Protein AF-A0A8C0XJU6-F1 (afdb_monomer_lite)

pLDDT: mean 73.81, std 17.7, range [32.66, 93.75]

InterPro domains:
  IPR012340 Nucleic acid-binding, OB-fold [G3DSA:2.40.50.140] (1-85)
  IPR012340 Nucleic acid-binding, OB-fold [SSF50249] (1-80)
  IPR013970 Replication factor A protein 3 [PF08661] (3-77)

Structure (mmCIF, N/CA/C/O backbone):
data_AF-A0A8C0XJU6-F1
#
_entry.id   AF-A0A8C0XJU6-F1
#
loop_
_atom_site.group_PDB
_atom_site.id
_atom_site.type_symbol
_atom_site.label_atom_id
_atom_site.label_alt_id
_atom_site.label_comp_id
_atom_site.label_asym_id
_atom_site.label_entity_id
_atom_site.label_seq_id
_atom_site.pdbx_PDB_ins_code
_atom_site.Cartn_x
_atom_site.Cartn_y
_atom_site.Cartn_z
_atom_site.occupancy
_atom_site.B_iso_or_equiv
_atom_site.auth_seq_id
_atom_site.auth_comp_id
_atom_site.auth_asym_id
_atom_site.auth_atom_id
_atom_site.pdbx_PDB_model_num
ATOM 1 N N . MET A 1 1 ? 11.387 -0.019 12.391 1.00 73.38 1 MET A N 1
ATOM 2 C CA . MET A 1 1 ? 10.351 0.905 11.887 1.00 73.38 1 MET A CA 1
ATOM 3 C C . MET A 1 1 ? 10.928 1.608 10.679 1.00 73.38 1 MET A C 1
ATOM 5 O O . MET A 1 1 ? 12.056 2.075 10.790 1.00 73.38 1 MET A O 1
ATOM 9 N N . PHE A 1 2 ? 10.204 1.653 9.568 1.00 76.69 2 PHE A N 1
ATOM 10 C CA . PHE A 1 2 ? 10.587 2.408 8.371 1.00 76.69 2 PHE A CA 1
ATOM 11 C C . PHE A 1 2 ? 9.393 3.199 7.839 1.00 76.69 2 PHE A C 1
ATOM 13 O O . PHE A 1 2 ? 8.245 2.931 8.208 1.00 76.69 2 PHE A O 1
ATOM 20 N N . ILE A 1 3 ? 9.698 4.216 7.038 1.00 81.69 3 ILE A N 1
ATOM 21 C CA . ILE A 1 3 ? 8.720 5.095 6.404 1.00 81.69 3 ILE A CA 1
ATOM 22 C C . ILE A 1 3 ? 8.666 4.721 4.936 1.00 81.69 3 ILE A C 1
ATOM 24 O O . ILE A 1 3 ? 9.699 4.491 4.316 1.00 81.69 3 ILE A O 1
ATOM 28 N N . LEU A 1 4 ? 7.456 4.689 4.413 1.00 85.25 4 LEU A N 1
ATOM 29 C CA . LEU A 1 4 ? 7.179 4.419 3.023 1.00 85.25 4 LEU A CA 1
ATOM 30 C C . LEU A 1 4 ? 6.383 5.564 2.415 1.00 85.25 4 LEU A C 1
ATOM 32 O O . LEU A 1 4 ? 5.686 6.276 3.135 1.00 85.25 4 LEU A O 1
ATOM 36 N N . LEU A 1 5 ? 6.446 5.709 1.103 1.00 85.94 5 LEU A N 1
ATOM 37 C CA . LEU A 1 5 ? 5.697 6.673 0.316 1.00 85.94 5 LEU A CA 1
ATOM 38 C C . LEU A 1 5 ? 4.677 5.946 -0.552 1.00 85.94 5 LEU A C 1
ATOM 40 O O . LEU A 1 5 ? 5.013 5.001 -1.248 1.00 85.94 5 LEU A O 1
ATOM 44 N N . ASP A 1 6 ? 3.419 6.365 -0.526 1.00 85.19 6 ASP A N 1
ATOM 45 C CA . ASP A 1 6 ? 2.448 5.884 -1.511 1.00 85.19 6 ASP A CA 1
ATOM 46 C C . ASP A 1 6 ? 2.663 6.562 -2.884 1.00 85.19 6 ASP A C 1
ATOM 48 O O . ASP A 1 6 ? 3.415 7.533 -3.021 1.00 85.19 6 ASP A O 1
ATOM 52 N N . GLY A 1 7 ? 1.943 6.110 -3.916 1.00 85.88 7 GLY A N 1
ATOM 53 C CA . GLY A 1 7 ? 1.973 6.740 -5.247 1.00 85.88 7 GLY A CA 1
ATOM 54 C C . GLY A 1 7 ? 1.361 8.141 -5.331 1.00 85.88 7 GLY A C 1
ATOM 55 O O . GLY A 1 7 ? 1.364 8.751 -6.399 1.00 85.88 7 GLY A O 1
ATOM 56 N N . GLY A 1 8 ? 0.812 8.666 -4.235 1.00 85.06 8 GLY A N 1
ATOM 57 C CA . GLY A 1 8 ? 0.424 10.068 -4.076 1.00 85.06 8 GLY A CA 1
ATOM 58 C C . GLY A 1 8 ? 1.493 10.926 -3.387 1.00 85.06 8 GLY A C 1
ATOM 59 O O . GLY A 1 8 ? 1.319 12.143 -3.308 1.00 85.06 8 GLY A O 1
ATOM 60 N N . GLY A 1 9 ? 2.583 10.320 -2.906 1.00 85.69 9 GLY A N 1
ATOM 61 C CA . GLY A 1 9 ? 3.644 10.969 -2.141 1.00 85.69 9 GLY A CA 1
ATOM 62 C C . GLY A 1 9 ? 3.339 11.144 -0.649 1.00 85.69 9 GLY A C 1
ATOM 63 O O . GLY A 1 9 ? 4.023 11.930 0.008 1.00 85.69 9 GLY A O 1
ATOM 64 N N . ASN A 1 10 ? 2.326 10.461 -0.107 1.00 87.06 10 ASN A N 1
ATOM 65 C CA . ASN A 1 10 ? 2.019 10.486 1.324 1.00 87.06 10 ASN A CA 1
ATOM 66 C C . ASN A 1 10 ? 2.805 9.415 2.076 1.00 87.06 10 ASN A C 1
ATOM 68 O O . ASN A 1 10 ? 3.023 8.314 1.579 1.00 87.06 10 ASN A O 1
ATOM 72 N N . ASN A 1 11 ? 3.163 9.721 3.321 1.00 87.00 11 ASN A N 1
ATOM 73 C CA . ASN A 1 11 ? 3.940 8.810 4.149 1.00 87.00 11 ASN A CA 1
ATOM 74 C C . ASN A 1 11 ? 3.046 7.768 4.841 1.00 87.00 11 ASN A C 1
ATOM 76 O O . ASN A 1 11 ? 2.074 8.126 5.508 1.00 87.00 11 ASN A O 1
ATOM 80 N N . GLY A 1 12 ? 3.450 6.502 4.785 1.00 82.94 12 GLY A N 1
ATOM 81 C CA . GLY A 1 12 ? 2.998 5.421 5.658 1.00 82.94 12 GLY A CA 1
ATOM 82 C C . GLY A 1 12 ? 4.103 5.024 6.638 1.00 82.94 12 GLY A C 1
ATOM 83 O O . GLY A 1 12 ? 5.283 5.037 6.291 1.00 82.94 12 GLY A O 1
ATOM 84 N N . THR A 1 13 ? 3.744 4.686 7.878 1.00 85.12 13 THR A N 1
ATOM 85 C CA . THR A 1 13 ? 4.714 4.193 8.871 1.00 85.12 13 THR A CA 1
ATOM 86 C C . THR A 1 13 ? 4.514 2.706 9.098 1.00 85.12 13 THR A C 1
ATOM 88 O O . THR A 1 13 ? 3.417 2.279 9.462 1.00 85.12 13 THR A O 1
ATOM 91 N N . THR A 1 14 ? 5.591 1.935 8.967 1.00 82.00 14 THR A N 1
ATOM 92 C CA . THR A 1 14 ? 5.567 0.482 9.140 1.00 82.00 14 THR A CA 1
ATOM 93 C C . THR A 1 14 ? 6.402 0.063 10.348 1.00 82.00 14 THR A C 1
ATOM 95 O O . THR A 1 14 ? 7.603 0.338 10.460 1.00 82.00 14 THR A O 1
ATOM 98 N N . GLU A 1 15 ? 5.744 -0.611 11.284 1.00 82.06 15 GLU A N 1
ATOM 99 C CA . GLU A 1 15 ? 6.321 -1.255 12.456 1.00 82.06 15 GLU A CA 1
ATOM 100 C C . GLU A 1 15 ? 6.662 -2.707 12.118 1.00 82.06 15 GLU A C 1
ATOM 102 O O . GLU A 1 15 ? 5.879 -3.425 11.503 1.00 82.06 15 GLU A O 1
ATOM 107 N N . LEU A 1 16 ? 7.850 -3.143 12.522 1.00 74.25 16 LEU A N 1
ATOM 108 C CA . LEU A 1 16 ? 8.378 -4.453 12.167 1.00 74.25 16 LEU A CA 1
ATOM 109 C C . LEU A 1 16 ? 8.327 -5.386 13.361 1.00 74.25 16 LEU A C 1
ATOM 111 O O . LEU A 1 16 ? 8.757 -5.005 14.451 1.00 74.25 16 LEU A O 1
ATOM 115 N N . MET A 1 17 ? 7.887 -6.622 13.138 1.00 68.38 17 MET A N 1
ATOM 116 C CA . MET A 1 17 ? 8.124 -7.687 14.101 1.00 68.38 17 MET A CA 1
ATOM 117 C C . MET A 1 17 ? 9.561 -8.186 13.930 1.00 68.38 17 MET A C 1
ATOM 119 O O . MET A 1 17 ? 9.972 -8.579 12.843 1.00 68.38 17 MET A O 1
ATOM 123 N N . GLU A 1 18 ? 10.325 -8.155 15.020 1.00 58.50 18 GLU A N 1
ATOM 124 C CA . GLU A 1 18 ? 11.782 -8.370 15.120 1.00 58.50 18 GLU A CA 1
ATOM 125 C C . GLU A 1 18 ? 12.308 -9.673 14.471 1.00 58.50 18 GLU A C 1
ATOM 127 O O . GLU A 1 18 ? 13.509 -9.836 14.290 1.00 58.50 18 GLU A O 1
ATOM 132 N N . LYS A 1 19 ? 11.419 -10.605 14.105 1.00 55.59 19 LYS A N 1
ATOM 133 C CA . LYS A 1 19 ? 11.749 -11.948 13.614 1.00 55.59 19 LYS A CA 1
ATOM 134 C C . LYS A 1 19 ? 11.617 -12.134 12.093 1.00 55.59 19 LYS A C 1
ATOM 136 O O . LYS A 1 19 ? 12.093 -13.147 11.590 1.00 55.59 19 LYS A O 1
ATOM 141 N N . GLU A 1 20 ? 10.990 -11.212 11.360 1.00 52.75 20 GLU A N 1
ATOM 142 C CA . GLU A 1 20 ? 10.554 -11.469 9.967 1.00 52.75 20 GLU A CA 1
ATOM 143 C C . GLU A 1 20 ? 11.058 -10.458 8.936 1.00 52.75 20 GLU A C 1
ATOM 145 O O . GLU A 1 20 ? 10.400 -10.175 7.937 1.00 52.75 20 GLU A O 1
ATOM 150 N N . ILE A 1 21 ? 12.260 -9.932 9.147 1.00 54.16 21 ILE A N 1
ATOM 151 C CA . ILE A 1 21 ? 12.926 -9.134 8.124 1.00 54.16 21 ILE A CA 1
ATOM 152 C C . ILE A 1 21 ? 14.095 -9.941 7.568 1.00 54.16 21 ILE A C 1
ATOM 154 O O . ILE A 1 21 ? 15.165 -9.937 8.177 1.00 54.16 21 ILE A O 1
ATOM 158 N N . PRO A 1 22 ? 13.932 -10.638 6.432 1.00 53.03 22 PRO A N 1
ATOM 159 C CA . PRO A 1 22 ? 15.078 -10.845 5.568 1.00 53.03 22 PRO A CA 1
ATOM 160 C C . PRO A 1 22 ? 15.531 -9.457 5.112 1.00 53.03 22 PRO A C 1
ATOM 162 O O . PRO A 1 22 ? 14.694 -8.659 4.695 1.00 53.03 22 PRO A O 1
ATOM 165 N N . ASP A 1 23 ? 16.815 -9.162 5.298 1.00 56.66 23 ASP A N 1
ATOM 166 C CA . ASP A 1 23 ? 17.513 -7.933 4.918 1.00 56.66 23 ASP A CA 1
ATOM 167 C C . ASP A 1 23 ? 16.754 -7.097 3.862 1.00 56.66 23 ASP A C 1
ATOM 169 O O . ASP A 1 23 ? 16.843 -7.344 2.662 1.00 56.66 23 ASP A O 1
ATOM 173 N N . ILE A 1 24 ? 15.999 -6.073 4.301 1.00 56.69 24 ILE A N 1
ATOM 174 C CA . ILE A 1 24 ? 15.421 -5.051 3.391 1.00 56.69 24 ILE A CA 1
ATOM 175 C C . ILE A 1 24 ? 16.553 -4.296 2.660 1.00 56.69 24 ILE A C 1
ATOM 177 O O . ILE A 1 24 ? 16.355 -3.606 1.668 1.00 56.69 24 ILE A O 1
ATOM 181 N N . VAL A 1 25 ? 17.777 -4.468 3.149 1.00 53.97 25 VAL A N 1
ATOM 182 C CA . VAL A 1 25 ? 19.013 -3.903 2.644 1.00 53.97 25 VAL A CA 1
ATOM 183 C C . VAL A 1 25 ? 19.502 -4.746 1.462 1.00 53.97 25 VAL A C 1
ATOM 185 O O . VAL A 1 25 ? 20.170 -5.752 1.670 1.00 53.97 25 VAL A O 1
ATOM 188 N N . GLU A 1 26 ? 19.118 -4.361 0.234 1.00 52.38 26 GLU A N 1
ATOM 189 C CA . GLU A 1 26 ? 20.069 -3.773 -0.742 1.00 52.38 26 GLU A CA 1
ATOM 190 C C . GLU A 1 26 ? 19.531 -3.535 -2.175 1.00 52.38 26 GLU A C 1
ATOM 192 O O . GLU A 1 26 ? 20.288 -2.975 -2.965 1.00 52.38 26 GLU A O 1
ATOM 197 N N . ILE A 1 27 ? 18.307 -3.940 -2.576 1.00 51.72 27 ILE A N 1
ATOM 198 C CA . ILE A 1 27 ? 18.038 -4.087 -4.034 1.00 51.72 27 ILE A CA 1
ATOM 199 C C . ILE A 1 27 ? 16.741 -3.461 -4.601 1.00 51.72 27 ILE A C 1
ATOM 201 O O . ILE A 1 27 ? 16.710 -3.269 -5.815 1.00 51.72 27 ILE A O 1
ATOM 205 N N . SER A 1 28 ? 15.704 -3.081 -3.835 1.00 61.00 28 SER A N 1
ATOM 206 C CA . SER A 1 28 ? 14.544 -2.388 -4.447 1.00 61.00 28 SER A CA 1
ATOM 207 C C . SER A 1 28 ? 14.028 -1.166 -3.698 1.00 61.00 28 SER A C 1
ATOM 209 O O . SER A 1 28 ? 13.879 -1.184 -2.477 1.00 61.00 28 SER A O 1
ATOM 211 N N . ASP A 1 29 ? 13.702 -0.136 -4.482 1.00 77.00 29 ASP A N 1
ATOM 212 C CA . ASP A 1 29 ? 13.043 1.085 -4.022 1.00 77.00 29 ASP A CA 1
ATOM 213 C C . ASP A 1 29 ? 11.561 0.789 -3.714 1.00 77.00 29 ASP A C 1
ATOM 215 O O . ASP A 1 29 ? 11.009 1.290 -2.744 1.00 77.00 29 ASP A O 1
ATOM 219 N N . ILE A 1 30 ? 10.913 -0.129 -4.444 1.00 84.88 30 ILE A N 1
ATOM 220 C CA . ILE A 1 30 ? 9.498 -0.475 -4.221 1.00 84.88 30 ILE A CA 1
ATOM 221 C C . ILE A 1 30 ? 9.318 -1.734 -3.365 1.00 84.88 30 ILE A C 1
ATOM 223 O O . ILE A 1 30 ? 9.891 -2.791 -3.654 1.00 84.88 30 ILE A O 1
ATOM 227 N N . VAL A 1 31 ? 8.460 -1.644 -2.343 1.00 84.69 31 VAL A N 1
ATOM 228 C CA . VAL A 1 31 ? 8.158 -2.734 -1.406 1.00 84.69 31 VAL A CA 1
ATOM 229 C C . VAL A 1 31 ? 6.649 -2.875 -1.186 1.00 84.69 31 VAL A C 1
ATOM 231 O O . VAL A 1 31 ? 5.952 -1.949 -0.777 1.00 84.69 31 VAL A O 1
ATOM 234 N N . GLU A 1 32 ? 6.130 -4.083 -1.371 1.00 85.69 32 GLU A N 1
ATOM 235 C CA . GLU A 1 32 ? 4.786 -4.445 -0.926 1.00 85.69 32 GLU A CA 1
ATOM 236 C C . GLU A 1 32 ? 4.825 -4.848 0.551 1.00 85.69 32 GLU A C 1
ATOM 238 O O . GLU A 1 32 ? 5.587 -5.740 0.941 1.00 85.69 32 GLU A O 1
ATOM 243 N N . ILE A 1 33 ? 3.985 -4.215 1.374 1.00 84.44 33 ILE A N 1
ATOM 244 C CA . ILE A 1 33 ? 3.828 -4.560 2.788 1.00 84.44 33 ILE A CA 1
ATOM 245 C C . ILE A 1 33 ? 2.443 -5.146 3.020 1.00 84.44 33 ILE A C 1
ATOM 247 O O . ILE A 1 33 ? 1.420 -4.517 2.754 1.00 84.44 33 ILE A O 1
ATOM 251 N N . VAL A 1 34 ? 2.421 -6.330 3.624 1.00 84.00 34 VAL A N 1
ATOM 252 C CA . VAL A 1 34 ? 1.202 -6.953 4.135 1.00 84.00 34 VAL A CA 1
ATOM 253 C C . VAL A 1 34 ? 1.272 -6.954 5.65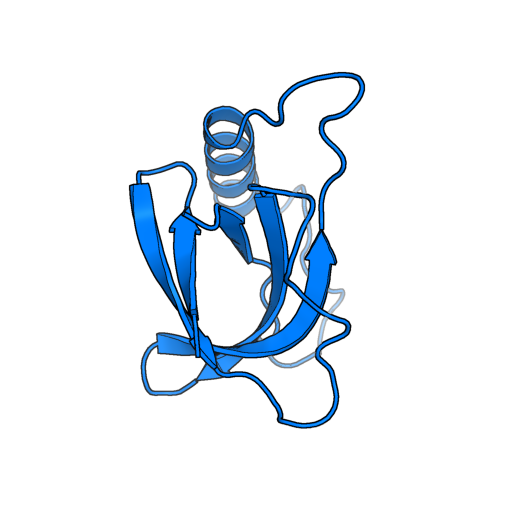2 1.00 84.00 34 VAL A C 1
ATOM 255 O O . VAL A 1 34 ? 2.252 -7.394 6.260 1.00 84.00 34 VAL A O 1
ATOM 258 N N . GLY A 1 35 ? 0.225 -6.454 6.295 1.00 84.06 35 GLY A N 1
ATOM 259 C CA . GLY A 1 35 ? 0.203 -6.333 7.741 1.00 84.06 35 GLY A CA 1
ATOM 260 C C . GLY A 1 35 ? -1.140 -5.884 8.277 1.00 84.06 35 GLY A C 1
ATOM 261 O O . GLY A 1 35 ? -2.142 -5.846 7.567 1.00 84.06 35 GLY A O 1
ATOM 262 N N . ARG A 1 36 ? -1.139 -5.548 9.565 1.00 84.38 36 ARG A N 1
ATOM 263 C CA . ARG A 1 36 ? -2.318 -5.047 10.267 1.00 84.38 36 ARG A CA 1
ATOM 264 C C . ARG A 1 36 ? -2.190 -3.556 10.529 1.00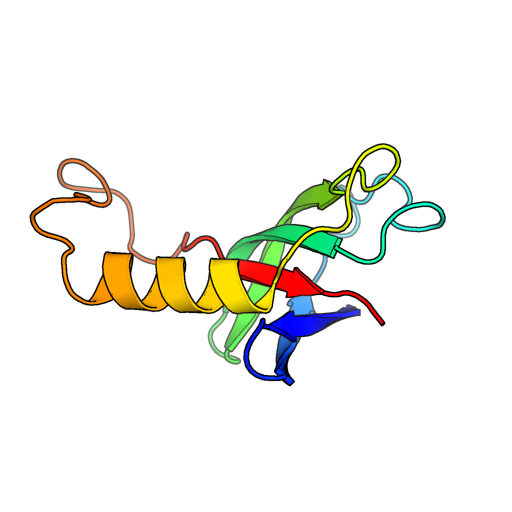 84.38 36 ARG A C 1
ATOM 266 O O . ARG A 1 36 ? -1.204 -3.131 11.130 1.00 84.38 36 ARG A O 1
ATOM 273 N N . VAL A 1 37 ? -3.219 -2.780 10.194 1.00 85.25 37 VAL A N 1
ATOM 274 C CA . VAL A 1 37 ? -3.292 -1.373 10.617 1.00 85.25 37 VAL A CA 1
ATOM 275 C C . VAL A 1 37 ? -3.480 -1.301 12.137 1.00 85.25 37 VAL A C 1
ATOM 277 O O . VAL A 1 37 ? -4.369 -1.935 12.708 1.00 85.25 37 VAL A O 1
ATOM 280 N N . THR A 1 38 ? -2.624 -0.544 12.816 1.00 85.38 38 THR A N 1
ATOM 281 C CA . THR A 1 38 ? -2.667 -0.345 14.268 1.00 85.38 38 THR A CA 1
ATOM 282 C C . THR A 1 38 ? -3.544 0.851 14.640 1.00 85.38 38 THR A C 1
ATOM 284 O O . THR A 1 38 ? -3.856 1.708 13.816 1.00 85.38 38 THR A O 1
ATOM 287 N N . ALA A 1 39 ? -3.878 0.986 15.927 1.00 87.12 39 ALA A N 1
ATOM 288 C CA . ALA A 1 39 ? -4.625 2.140 16.439 1.00 87.12 39 ALA A CA 1
ATOM 289 C C . ALA A 1 39 ? -3.906 3.495 16.247 1.00 87.12 39 ALA A C 1
ATOM 291 O O . ALA A 1 39 ? -4.527 4.542 16.413 1.00 87.12 39 ALA A O 1
ATOM 292 N N . LYS A 1 40 ? -2.608 3.488 15.911 1.00 88.62 40 LYS A N 1
ATOM 293 C CA . LYS A 1 40 ? -1.821 4.693 15.605 1.00 88.62 40 LYS A CA 1
ATOM 294 C C . LYS A 1 40 ? -1.779 5.025 14.109 1.00 88.62 40 LYS A C 1
ATOM 296 O O . LYS A 1 40 ? -1.047 5.932 13.739 1.00 88.62 40 LYS A O 1
ATOM 301 N N . ALA A 1 41 ? -2.533 4.302 13.275 1.00 83.94 41 ALA A N 1
ATOM 302 C CA . ALA A 1 41 ? -2.469 4.378 11.813 1.00 83.94 41 ALA A CA 1
ATOM 303 C C . ALA A 1 41 ? -1.087 4.011 11.230 1.00 83.94 41 ALA A C 1
ATOM 305 O O . ALA A 1 41 ? -0.716 4.464 10.151 1.00 83.94 41 ALA A O 1
ATOM 306 N N . ASN A 1 42 ? -0.348 3.152 11.939 1.00 87.44 42 ASN A N 1
ATOM 307 C CA . ASN A 1 42 ? 0.846 2.486 11.417 1.00 87.44 42 ASN A CA 1
ATOM 308 C C . ASN A 1 42 ? 0.469 1.093 10.908 1.00 87.44 42 ASN A C 1
ATOM 310 O O . ASN A 1 42 ? -0.570 0.559 11.297 1.00 87.44 42 ASN A O 1
ATOM 314 N N . ILE A 1 43 ? 1.340 0.457 10.133 1.00 85.81 43 ILE A N 1
ATOM 315 C CA . ILE A 1 43 ? 1.180 -0.941 9.728 1.00 85.81 43 ILE A CA 1
ATOM 316 C C . ILE A 1 43 ? 2.122 -1.808 10.544 1.00 85.81 43 ILE A C 1
ATOM 318 O O . ILE A 1 43 ? 3.336 -1.663 10.467 1.00 85.81 43 ILE A O 1
ATOM 322 N N . MET A 1 44 ? 1.570 -2.734 11.317 1.00 87.69 44 MET A N 1
ATOM 323 C CA . MET A 1 44 ? 2.335 -3.820 11.913 1.00 87.69 44 MET A CA 1
ATOM 324 C C . MET A 1 44 ? 2.574 -4.874 10.830 1.00 87.69 44 MET A C 1
ATOM 326 O O . MET A 1 44 ? 1.666 -5.637 10.490 1.00 87.69 44 MET A O 1
ATOM 330 N N . CYS A 1 45 ? 3.776 -4.861 10.255 1.00 85.25 45 CYS A N 1
ATOM 331 C CA . CYS A 1 45 ? 4.182 -5.715 9.145 1.00 85.25 45 CYS A CA 1
ATOM 332 C C . CYS A 1 45 ? 4.153 -7.188 9.558 1.00 85.25 45 CYS A C 1
ATOM 334 O O . CYS A 1 45 ? 4.800 -7.579 10.533 1.00 85.25 45 CYS A O 1
ATOM 336 N N . ALA A 1 46 ? 3.423 -7.990 8.787 1.00 83.06 46 ALA A N 1
ATOM 337 C CA . ALA A 1 46 ? 3.439 -9.444 8.869 1.00 83.06 46 ALA A CA 1
ATOM 338 C C . ALA A 1 46 ? 4.383 -10.031 7.815 1.00 83.06 46 ALA A C 1
ATOM 340 O O . ALA A 1 46 ? 5.138 -10.935 8.123 1.00 83.06 46 ALA A O 1
ATOM 341 N N . SER A 1 47 ? 4.394 -9.490 6.597 1.00 81.88 47 SER A N 1
ATOM 342 C CA . SER A 1 47 ? 5.316 -9.912 5.541 1.00 81.88 47 SER A CA 1
ATOM 343 C C . SER A 1 47 ? 5.591 -8.772 4.568 1.00 81.88 47 SER A C 1
ATOM 345 O O . SER A 1 47 ? 4.780 -7.856 4.431 1.00 81.88 47 SER A O 1
ATOM 347 N N . ASN A 1 48 ? 6.717 -8.849 3.866 1.00 81.94 48 ASN A N 1
ATOM 348 C CA . ASN A 1 48 ? 7.093 -7.895 2.833 1.00 81.94 48 ASN A CA 1
ATOM 349 C C . ASN A 1 48 ? 7.602 -8.618 1.583 1.00 81.94 48 ASN A C 1
ATOM 351 O O . ASN A 1 48 ? 8.151 -9.719 1.679 1.00 81.94 48 ASN A O 1
ATOM 355 N N . VAL A 1 49 ? 7.406 -7.995 0.424 1.00 83.38 49 VAL A N 1
ATOM 356 C CA . VAL A 1 49 ? 7.949 -8.448 -0.860 1.00 83.38 49 VAL A CA 1
ATOM 357 C C . VAL A 1 49 ? 8.576 -7.253 -1.568 1.00 83.38 49 VAL A C 1
ATOM 359 O O . VAL A 1 49 ? 7.925 -6.241 -1.796 1.00 83.38 49 VAL A O 1
ATOM 362 N N . GLN A 1 50 ? 9.850 -7.381 -1.925 1.00 83.38 50 GLN A N 1
ATOM 363 C CA . GLN A 1 50 ? 10.566 -6.404 -2.743 1.00 83.38 50 GLN A CA 1
ATOM 364 C C . GLN A 1 50 ? 10.250 -6.626 -4.222 1.00 83.38 50 GLN A C 1
ATOM 366 O O . GLN A 1 50 ? 10.367 -7.752 -4.725 1.00 83.38 50 GLN A O 1
ATOM 371 N N . PHE A 1 51 ? 9.847 -5.570 -4.922 1.00 83.56 51 PHE A N 1
ATOM 372 C CA . PHE A 1 51 ? 9.563 -5.647 -6.351 1.00 83.56 51 PHE A CA 1
ATOM 373 C C . PHE A 1 51 ? 10.863 -5.528 -7.144 1.00 83.56 51 PHE A C 1
ATOM 375 O O . PHE A 1 51 ? 11.688 -4.659 -6.894 1.00 83.56 51 PHE A O 1
ATOM 382 N N . ARG A 1 52 ? 11.073 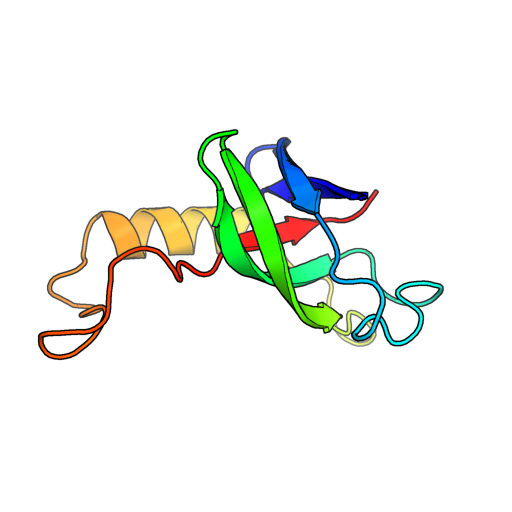-6.430 -8.109 1.00 82.06 52 ARG A N 1
ATOM 383 C CA . ARG A 1 52 ? 12.243 -6.359 -8.991 1.00 82.06 52 ARG A CA 1
ATOM 384 C C . ARG A 1 52 ? 11.975 -5.374 -10.117 1.00 82.06 52 ARG A C 1
ATOM 386 O O . ARG A 1 52 ? 11.015 -5.543 -10.860 1.00 82.06 52 ARG A O 1
ATOM 393 N N . GLU A 1 53 ? 12.881 -4.422 -10.280 1.00 80.62 53 GLU A N 1
ATOM 394 C CA . GLU A 1 53 ? 12.817 -3.390 -11.323 1.00 80.62 53 GLU A CA 1
ATOM 395 C C . GLU A 1 53 ? 13.950 -3.546 -12.356 1.00 80.62 53 GLU A C 1
ATOM 397 O O . GLU A 1 53 ? 14.317 -2.612 -13.063 1.00 80.62 53 GLU A O 1
ATOM 402 N N . ASP A 1 54 ? 14.515 -4.753 -12.463 1.00 81.12 54 ASP A N 1
ATOM 403 C CA . ASP A 1 54 ? 15.631 -5.097 -13.355 1.00 81.12 54 ASP A CA 1
ATOM 404 C C . ASP A 1 54 ? 15.284 -4.999 -14.851 1.00 81.12 54 ASP A C 1
ATOM 406 O O . ASP A 1 54 ? 16.160 -4.778 -15.690 1.00 81.12 54 ASP A O 1
ATOM 410 N N . SER A 1 55 ? 14.007 -5.170 -15.186 1.00 84.62 55 SER A N 1
ATOM 411 C CA . SER A 1 55 ? 13.494 -5.211 -16.559 1.00 84.62 55 SER A CA 1
ATOM 412 C C . SER A 1 55 ? 12.628 -4.005 -16.923 1.00 84.62 55 SER A C 1
ATOM 414 O O . SER A 1 55 ? 12.657 -3.553 -18.070 1.00 84.62 55 SER A O 1
ATOM 416 N N . SER A 1 56 ? 11.880 -3.466 -15.964 1.00 87.81 56 SER A N 1
ATOM 417 C CA . SER A 1 56 ? 11.052 -2.273 -16.129 1.00 87.81 56 SER A CA 1
ATOM 418 C C . SER A 1 56 ? 10.846 -1.575 -14.785 1.00 87.81 56 SER A C 1
ATOM 420 O O . SER A 1 56 ? 10.632 -2.280 -13.798 1.00 87.81 56 SER A O 1
ATOM 422 N N . PRO A 1 57 ? 10.841 -0.230 -14.747 1.00 88.44 57 PRO A N 1
ATOM 423 C CA . PRO A 1 57 ? 10.513 0.507 -13.533 1.00 88.44 57 PRO A CA 1
ATOM 424 C C . PRO A 1 57 ? 9.050 0.278 -13.149 1.00 88.44 57 PRO A C 1
ATOM 426 O O . PRO A 1 57 ? 8.182 0.160 -14.023 1.00 88.44 57 PRO A O 1
ATOM 429 N N . PHE A 1 58 ? 8.774 0.241 -11.852 1.00 88.12 58 PHE A N 1
ATOM 430 C CA . PHE A 1 58 ? 7.416 0.128 -11.345 1.00 88.12 58 PHE A CA 1
ATOM 431 C C . PHE A 1 58 ? 6.731 1.502 -11.329 1.00 88.12 58 PHE A C 1
ATOM 433 O O . PHE A 1 58 ? 7.234 2.469 -10.759 1.00 88.12 58 PHE A O 1
ATOM 440 N N . ASP A 1 59 ? 5.558 1.608 -11.958 1.00 90.94 59 ASP A N 1
ATOM 441 C CA . ASP A 1 59 ? 4.782 2.852 -11.969 1.00 90.94 59 ASP A CA 1
ATOM 442 C C . ASP A 1 59 ? 3.864 2.922 -10.742 1.00 90.94 59 ASP A C 1
ATOM 444 O O . ASP A 1 59 ? 2.695 2.528 -10.773 1.00 90.94 59 ASP A 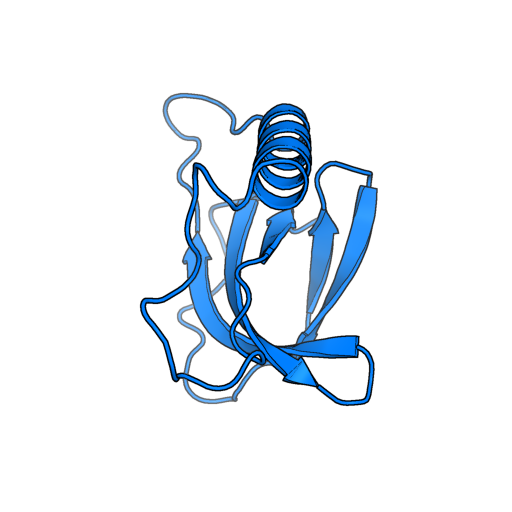O 1
ATOM 448 N N . LEU A 1 60 ? 4.409 3.452 -9.649 1.00 89.06 60 LEU A N 1
ATOM 449 C CA . LEU A 1 60 ? 3.676 3.643 -8.398 1.00 89.06 60 LEU A CA 1
ATOM 450 C C . LEU A 1 60 ? 2.490 4.616 -8.545 1.00 89.06 60 LEU A C 1
ATOM 452 O O . LEU A 1 60 ? 1.490 4.503 -7.835 1.00 89.06 60 LEU A O 1
ATOM 456 N N . GLY A 1 61 ? 2.575 5.574 -9.475 1.00 90.69 61 GLY A N 1
ATOM 457 C CA . GLY A 1 61 ? 1.485 6.507 -9.755 1.00 90.69 61 GLY A CA 1
ATOM 458 C C . GLY A 1 61 ? 0.289 5.797 -10.388 1.00 90.69 61 GLY A C 1
ATOM 459 O O . GLY A 1 61 ? -0.854 6.024 -9.983 1.00 90.69 61 GLY A O 1
ATOM 460 N N . LEU A 1 62 ? 0.556 4.900 -11.339 1.00 93.75 62 LEU A N 1
ATOM 461 C CA . LEU A 1 62 ? -0.459 4.046 -11.951 1.00 93.75 62 LEU A CA 1
ATOM 462 C C . LEU A 1 62 ? -1.070 3.069 -10.937 1.00 93.75 62 LEU A C 1
ATOM 464 O O . LEU A 1 62 ? -2.291 2.900 -10.929 1.00 93.75 62 LEU A O 1
ATOM 468 N N . ASP A 1 63 ? -0.253 2.470 -10.068 1.00 91.12 63 ASP A N 1
ATOM 469 C CA . ASP A 1 63 ? -0.731 1.590 -8.994 1.00 91.12 63 ASP A CA 1
ATOM 470 C C . ASP A 1 63 ? -1.690 2.323 -8.037 1.00 91.12 63 ASP A C 1
ATOM 472 O O . ASP A 1 63 ? -2.801 1.860 -7.772 1.00 91.12 63 ASP A O 1
ATOM 476 N N . ASN A 1 64 ? -1.350 3.549 -7.631 1.00 89.94 64 ASN A N 1
ATOM 477 C CA . ASN A 1 64 ? -2.226 4.392 -6.813 1.00 89.94 64 ASN A CA 1
ATOM 478 C C . ASN A 1 64 ? -3.576 4.697 -7.493 1.00 89.94 64 ASN A C 1
ATOM 480 O O . ASN A 1 64 ? -4.621 4.707 -6.836 1.00 89.94 64 ASN A O 1
ATOM 484 N N . GLU A 1 65 ? -3.599 4.919 -8.810 1.00 93.06 65 GLU A N 1
ATOM 485 C CA . GLU A 1 65 ? -4.863 5.050 -9.549 1.00 93.06 65 GLU A CA 1
ATOM 486 C C . GLU A 1 65 ? -5.649 3.731 -9.585 1.00 93.06 65 GLU A C 1
ATOM 488 O O . GLU A 1 65 ? -6.875 3.745 -9.429 1.00 93.06 65 GLU A O 1
ATOM 493 N N . ALA A 1 66 ? -4.973 2.586 -9.715 1.00 90.44 66 ALA A N 1
ATOM 494 C CA . ALA A 1 66 ? -5.615 1.276 -9.642 1.00 90.44 66 ALA A CA 1
ATOM 495 C C . ALA A 1 66 ? -6.272 1.041 -8.270 1.00 90.44 66 ALA A C 1
ATOM 497 O O . ALA A 1 66 ? -7.437 0.638 -8.220 1.00 90.44 66 ALA A O 1
ATOM 498 N N . VAL A 1 67 ? -5.598 1.389 -7.168 1.00 86.50 67 VAL A N 1
ATOM 499 C CA . VAL A 1 67 ? -6.161 1.328 -5.805 1.00 86.50 67 VAL A CA 1
ATOM 500 C C . VAL A 1 67 ? -7.423 2.189 -5.691 1.00 86.50 67 VAL A C 1
ATOM 502 O O . VAL A 1 67 ? -8.458 1.725 -5.204 1.00 86.50 67 VAL A O 1
ATOM 505 N N . LYS A 1 68 ? -7.399 3.426 -6.208 1.00 87.38 68 LYS A N 1
ATOM 506 C CA . LYS A 1 68 ? -8.584 4.307 -6.220 1.00 87.38 68 LYS A CA 1
ATOM 507 C C . LYS A 1 68 ? -9.745 3.698 -7.007 1.00 87.38 68 LYS A C 1
ATOM 509 O O . LYS A 1 68 ? -10.896 3.808 -6.579 1.00 87.38 68 LYS A O 1
A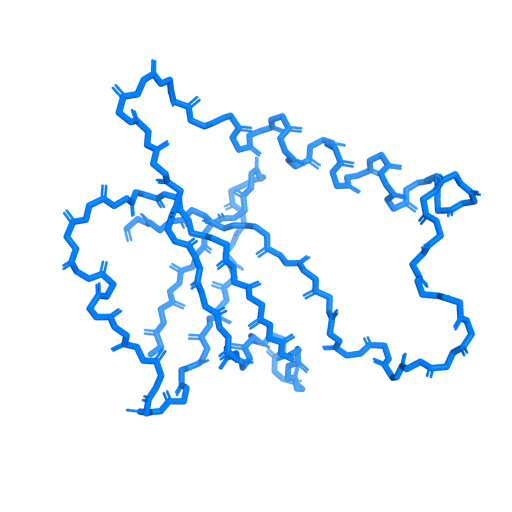TOM 514 N N . ILE A 1 69 ? -9.465 3.063 -8.146 1.00 89.25 69 ILE A N 1
ATOM 515 C CA . ILE A 1 69 ? -10.473 2.372 -8.962 1.00 89.25 69 ILE A CA 1
ATOM 516 C C . ILE A 1 69 ? -11.051 1.181 -8.191 1.00 89.25 69 ILE A C 1
ATOM 518 O O . ILE A 1 69 ? -12.274 1.072 -8.115 1.00 89.25 69 ILE A O 1
ATOM 522 N N . ILE A 1 70 ? -10.217 0.338 -7.575 1.00 86.00 70 ILE A N 1
ATOM 523 C CA . ILE A 1 70 ? -10.656 -0.812 -6.767 1.00 86.00 70 ILE A CA 1
ATOM 524 C C . ILE A 1 70 ? -11.609 -0.351 -5.660 1.00 86.00 70 ILE A C 1
ATOM 526 O O . ILE A 1 70 ? -12.739 -0.835 -5.583 1.00 86.00 70 ILE A O 1
ATOM 530 N N . CYS A 1 71 ? -11.210 0.652 -4.874 1.00 82.94 71 CYS A N 1
ATOM 531 C CA . CYS A 1 71 ? -12.036 1.208 -3.799 1.00 82.94 71 CYS A CA 1
ATOM 532 C C . CYS A 1 71 ? -13.353 1.813 -4.312 1.00 82.94 71 CYS A C 1
ATOM 534 O O . CYS A 1 71 ? -14.388 1.713 -3.654 1.00 82.94 71 CYS A O 1
ATOM 536 N N . LYS A 1 72 ? -13.343 2.427 -5.501 1.00 87.12 72 LYS A N 1
ATOM 537 C CA . LYS A 1 72 ? -14.545 2.994 -6.134 1.00 87.12 72 LYS A CA 1
ATOM 538 C C . LYS A 1 72 ? -15.498 1.925 -6.677 1.00 87.12 72 LYS A C 1
ATOM 540 O O . LYS A 1 72 ? -16.693 2.188 -6.813 1.00 87.12 72 LYS A O 1
ATOM 545 N N . PHE A 1 73 ? -14.981 0.747 -7.008 1.00 87.06 73 PHE A N 1
ATOM 546 C CA . PHE A 1 73 ? -15.685 -0.290 -7.757 1.00 87.06 73 PHE A CA 1
ATOM 547 C C . PHE A 1 73 ? -15.603 -1.669 -7.084 1.00 87.06 73 PHE A C 1
ATOM 549 O O . PHE A 1 73 ? -15.506 -2.694 -7.760 1.00 87.06 73 PHE A O 1
ATOM 556 N N . LEU A 1 74 ? -15.709 -1.709 -5.753 1.00 81.94 74 LEU A N 1
ATOM 557 C CA . LEU A 1 74 ? -15.621 -2.940 -4.956 1.00 81.94 74 LEU A CA 1
ATOM 558 C C . LEU A 1 74 ? -16.609 -4.038 -5.384 1.00 81.94 74 LEU A C 1
ATOM 560 O O . LEU A 1 74 ? -16.325 -5.215 -5.185 1.00 81.94 74 LEU A O 1
ATOM 564 N N . GLN A 1 75 ? -17.738 -3.708 -6.027 1.00 83.31 75 GLN A N 1
ATOM 565 C CA . GLN A 1 75 ? -18.641 -4.737 -6.562 1.00 83.31 75 GLN A CA 1
ATOM 566 C C . GLN A 1 75 ? -18.010 -5.601 -7.668 1.00 83.31 75 GLN A C 1
ATOM 568 O O . GLN A 1 75 ? -18.468 -6.715 -7.909 1.00 83.31 75 GLN A O 1
ATOM 573 N N . PHE A 1 76 ? -16.984 -5.086 -8.351 1.00 86.94 76 PHE A N 1
ATOM 574 C CA . PHE A 1 76 ? -16.233 -5.799 -9.387 1.00 86.94 76 PHE A CA 1
ATOM 575 C C . PHE A 1 76 ? -14.917 -6.381 -8.858 1.00 86.94 76 PHE A C 1
ATOM 577 O O . PHE A 1 76 ? -14.343 -7.258 -9.498 1.00 86.94 76 PHE A O 1
ATOM 584 N N . PHE A 1 77 ? -14.471 -5.928 -7.685 1.00 81.25 77 PHE A N 1
ATOM 585 C CA . PHE A 1 77 ? -13.302 -6.442 -6.981 1.00 81.25 77 PHE A CA 1
ATOM 586 C C . PHE A 1 77 ? -13.682 -6.787 -5.532 1.00 81.25 77 PHE A C 1
ATOM 588 O O . PHE A 1 77 ? -13.345 -6.050 -4.603 1.00 81.25 77 PHE A O 1
ATOM 595 N N . PRO 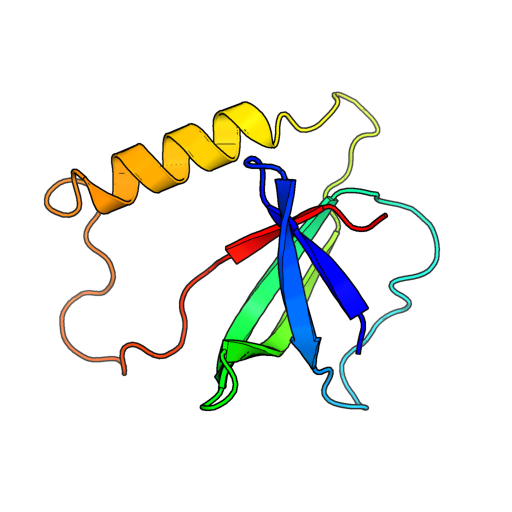A 1 78 ? -14.466 -7.863 -5.327 1.00 78.75 78 PRO A N 1
ATOM 596 C CA . PRO A 1 78 ? -14.971 -8.205 -4.008 1.00 78.75 78 PRO A CA 1
ATOM 597 C C . PRO A 1 78 ? -13.814 -8.596 -3.086 1.00 78.75 78 PRO A C 1
ATOM 599 O O . PRO A 1 78 ? -13.149 -9.612 -3.289 1.00 78.75 78 PRO A O 1
ATOM 602 N N . LEU A 1 79 ? -13.598 -7.792 -2.049 1.00 70.88 79 LEU A N 1
ATOM 603 C CA . LEU A 1 79 ? -12.633 -8.078 -0.995 1.00 70.88 79 LEU A CA 1
ATOM 604 C C . LEU A 1 79 ? -13.240 -9.088 -0.020 1.00 70.88 79 LEU A C 1
ATOM 606 O O . LEU A 1 79 ? -14.081 -8.728 0.798 1.00 70.88 79 LEU A O 1
ATOM 610 N N . GLY A 1 80 ? -12.815 -10.350 -0.122 1.00 62.38 80 GLY A N 1
ATOM 611 C CA . GLY A 1 80 ? -13.172 -11.413 0.817 1.00 62.38 80 GLY A CA 1
ATOM 612 C C . GLY A 1 80 ? -14.641 -11.841 0.743 1.00 62.38 80 GLY A C 1
ATOM 613 O O . GLY A 1 80 ? -15.577 -11.083 0.987 1.00 62.38 80 GLY A O 1
ATOM 614 N N . VAL A 1 81 ? -14.875 -13.117 0.453 1.00 48.91 81 VAL A N 1
ATOM 615 C CA . VAL A 1 81 ? -16.198 -13.715 0.646 1.00 48.91 81 VAL A CA 1
ATOM 616 C C . VAL A 1 81 ? -16.440 -13.761 2.154 1.00 48.91 81 VAL A C 1
ATOM 618 O O . VAL A 1 81 ? -15.828 -14.582 2.818 1.00 48.91 81 VAL A O 1
ATOM 621 N N . VAL A 1 82 ? -17.256 -12.834 2.672 1.00 49.47 82 VAL A N 1
ATOM 622 C CA . VAL A 1 82 ? -17.894 -12.827 4.003 1.00 49.47 82 VAL A CA 1
ATOM 623 C C . VAL A 1 82 ? -17.046 -13.482 5.108 1.00 49.47 82 VAL A C 1
ATOM 625 O O . VAL A 1 82 ? -17.077 -14.698 5.256 1.00 49.47 82 VAL A O 1
ATOM 628 N N . GLN A 1 83 ? -16.415 -12.654 5.956 1.00 44.41 83 GLN A N 1
ATOM 629 C CA . GLN A 1 83 ? -15.864 -13.011 7.279 1.00 44.41 83 GLN A CA 1
ATOM 630 C C . GLN A 1 83 ? -14.361 -13.347 7.344 1.00 44.41 83 GLN A C 1
ATOM 632 O O . GLN A 1 83 ? -13.986 -14.446 7.724 1.00 44.41 83 GLN A O 1
ATOM 637 N N . TYR A 1 84 ? -13.499 -12.347 7.140 1.00 36.47 84 TYR A N 1
ATOM 638 C CA . TYR A 1 84 ? -12.324 -12.157 8.000 1.00 36.47 84 TYR A CA 1
ATOM 639 C C . TYR A 1 84 ? -12.171 -10.664 8.304 1.00 36.47 84 TYR A C 1
ATOM 641 O O . TYR A 1 84 ? -12.454 -9.816 7.466 1.00 36.47 84 TYR A O 1
ATOM 649 N N . ASP A 1 85 ? -11.833 -10.385 9.558 1.00 39.06 85 ASP A N 1
ATOM 650 C CA . ASP A 1 85 ? -11.700 -9.072 10.189 1.00 39.06 85 ASP A CA 1
ATOM 651 C C . ASP A 1 85 ? -10.973 -8.052 9.288 1.00 39.06 85 ASP A C 1
ATOM 653 O O . ASP A 1 85 ? -9.896 -8.344 8.769 1.00 39.06 85 ASP A O 1
ATOM 657 N N . TRP A 1 86 ? -11.568 -6.864 9.127 1.00 42.75 86 TRP A N 1
ATOM 658 C CA . TRP A 1 86 ? -11.226 -5.767 8.197 1.00 42.75 86 TRP A CA 1
ATOM 659 C C . TRP A 1 86 ? -9.862 -5.098 8.453 1.00 42.75 86 TRP A C 1
ATOM 661 O O . TRP A 1 86 ? -9.662 -3.927 8.155 1.00 42.75 86 TRP A O 1
ATOM 671 N N . SER A 1 87 ? -8.940 -5.789 9.118 1.00 41.19 87 SER A N 1
ATOM 672 C CA . SER A 1 87 ? -7.680 -5.218 9.596 1.00 41.19 87 SER A CA 1
ATOM 673 C C . SER A 1 87 ? -6.481 -5.528 8.703 1.00 41.19 87 SER A C 1
ATOM 675 O O . SER A 1 87 ? -5.398 -5.030 8.997 1.00 41.19 87 SER A O 1
ATOM 677 N N . ASN A 1 88 ? -6.650 -6.373 7.682 1.00 37.81 88 ASN A N 1
ATOM 678 C CA . ASN A 1 88 ? -5.575 -6.858 6.817 1.00 37.81 88 ASN A CA 1
ATOM 679 C C . ASN A 1 88 ? -5.742 -6.276 5.407 1.00 37.81 88 ASN A C 1
ATOM 681 O O . ASN A 1 88 ? -6.046 -7.010 4.469 1.00 37.81 88 ASN A O 1
ATOM 685 N N . ASP A 1 89 ? -5.602 -4.960 5.275 1.00 42.72 89 ASP A N 1
ATOM 686 C CA . ASP A 1 89 ? -5.605 -4.319 3.961 1.00 42.72 89 ASP A CA 1
ATOM 687 C C . ASP A 1 89 ? -4.174 -4.213 3.419 1.00 42.72 89 ASP A C 1
ATOM 689 O O . ASP A 1 89 ? -3.218 -3.943 4.151 1.00 42.72 89 ASP A O 1
ATOM 693 N N . PHE A 1 90 ? -4.057 -4.487 2.120 1.00 42.06 90 PHE A N 1
ATOM 694 C CA . PHE A 1 90 ? -2.842 -4.388 1.321 1.00 42.06 90 PHE A CA 1
ATOM 695 C C . PHE A 1 90 ? -2.528 -2.918 1.052 1.00 42.06 90 PHE A C 1
ATOM 697 O O . PHE A 1 90 ? -3.401 -2.170 0.610 1.00 42.06 90 PHE A O 1
ATOM 704 N N . PHE A 1 91 ? -1.281 -2.516 1.269 1.00 47.72 91 PHE A N 1
ATOM 705 C CA . PHE A 1 91 ? -0.815 -1.184 0.913 1.00 47.72 91 PHE A CA 1
ATOM 706 C C . PHE A 1 91 ? 0.551 -1.298 0.223 1.00 47.72 91 PHE A C 1
ATOM 708 O O . PHE A 1 91 ? 1.489 -1.886 0.767 1.00 47.72 91 PHE A O 1
ATOM 715 N N . PHE A 1 92 ? 0.638 -0.753 -0.992 1.00 45.97 92 PHE A N 1
ATOM 716 C CA . PHE A 1 92 ? 1.873 -0.654 -1.769 1.00 45.97 92 PHE A CA 1
ATOM 717 C C . PHE A 1 92 ? 2.596 0.646 -1.445 1.00 45.97 92 PHE A C 1
ATOM 719 O O . PHE A 1 92 ? 1.973 1.683 -1.206 1.00 45.97 92 PHE A O 1
ATOM 726 N N . TYR A 1 93 ? 3.920 0.572 -1.420 1.00 47.00 93 TYR A N 1
ATOM 727 C CA . TYR A 1 93 ? 4.740 1.565 -0.762 1.00 47.00 93 TYR A CA 1
ATOM 728 C C . TYR A 1 93 ? 6.149 1.630 -1.377 1.00 47.00 93 TYR A C 1
ATOM 730 O O . TYR A 1 93 ? 6.785 0.614 -1.633 1.00 47.00 93 TYR A O 1
ATOM 738 N N . ASP A 1 94 ? 6.645 2.842 -1.585 1.00 35.66 94 ASP A N 1
ATOM 739 C CA . ASP A 1 94 ? 7.991 3.195 -2.045 1.00 35.66 94 ASP A CA 1
ATOM 740 C C . ASP A 1 94 ? 8.889 3.529 -0.849 1.00 35.66 94 ASP A C 1
ATOM 742 O O . ASP A 1 94 ? 8.504 4.263 0.063 1.00 35.66 94 ASP A O 1
ATOM 746 N N . CYS A 1 95 ? 10.079 2.955 -0.818 1.00 32.66 95 CYS A N 1
ATOM 747 C CA . CYS A 1 95 ? 11.077 3.096 0.223 1.00 32.66 95 CYS A CA 1
ATOM 748 C C . CYS A 1 95 ? 12.161 4.054 -0.293 1.00 32.66 95 CYS A C 1
ATOM 750 O O . CYS A 1 95 ? 12.949 3.696 -1.160 1.00 32.66 95 CYS A O 1
ATOM 752 N N . LYS A 1 96 ? 12.216 5.271 0.258 1.00 35.59 96 LYS A N 1
ATOM 753 C CA . LYS A 1 96 ? 13.344 6.195 0.040 1.00 35.59 96 LYS A CA 1
ATOM 754 C C . LYS A 1 96 ? 14.433 6.040 1.088 1.00 35.59 96 LYS A C 1
ATOM 756 O O . LYS A 1 96 ? 14.080 5.802 2.267 1.00 35.59 96 LYS A O 1
#

Secondary structure (DSSP, 8-state):
-EEEE-TTS-EEEEEE-TT------SS-SEEEEEEEE-TTS-EEEEEEEEPP-SSS---HHHHHHHHHHHHHTTTTS--SSS-S-TT---EEEE--

Radius of gyration: 14.06 Å; chains: 1; bounding box: 39×25×33 Å

Sequence (96 aa):
MFILLDGGGNNGTTELMEKEIPDIVEISDIVEIVGRVTAKANIMCASNVQFREDSSPFDLGLDNEAVKIICKFLQFFPLGVVQYDWSNDFFFYDCK

Organism: Castor canadensis (NCBI:txid51338)

Foldseek 3Di:
DAWWAALVRDIAAEDEDPPADPPPPDAAQKKKFWAFQDPVRHGDGPHMDGDHCPPHDDNRNVVVVVVVVCVVCCVVVPDDDDDDDPGTDIGITGGD